Protein AF-A0A1H4L437-F1 (afdb_monomer_lite)

Radius of gyration: 14.59 Å; chains: 1; bounding box: 32×15×45 Å

Foldseek 3Di:
DPQPAQEEEEEDEDADPDDPVVVVVVVVVCCVPPVVNVVCVVSVHHYYYHYHYDHPVVPPD

InterPro domains:
  IPR036102 OsmC/Ohr superfamily [SSF82784] (3-51)

Sequence (61 aa):
MSPHFHDYELTLRVLATAPREALDDLARESEKRCPAINLVRDAGVPLVIHWQFGNVSDDVA

Organism: NCBI:txid640635

Structure (mmCIF, N/CA/C/O backbone):
data_AF-A0A1H4L437-F1
#
_entry.id   AF-A0A1H4L437-F1
#
loop_
_atom_site.group_PDB
_atom_site.id
_atom_site.type_symbol
_atom_site.label_atom_id
_atom_site.label_alt_id
_atom_site.label_comp_id
_atom_site.label_asym_id
_atom_site.label_entity_id
_atom_site.label_seq_id
_atom_site.pdbx_PDB_ins_code
_atom_site.Cartn_x
_atom_site.Cartn_y
_atom_site.Cartn_z
_atom_site.occupancy
_atom_site.B_iso_or_equiv
_atom_site.auth_seq_id
_atom_site.auth_comp_id
_atom_site.auth_asym_id
_atom_site.auth_atom_id
_atom_site.pdbx_PDB_model_num
ATOM 1 N N . MET A 1 1 ? 20.731 -2.675 -20.833 1.00 56.12 1 MET A N 1
ATOM 2 C CA . MET A 1 1 ? 21.204 -2.240 -19.503 1.00 56.12 1 MET A CA 1
ATOM 3 C C . MET A 1 1 ? 20.592 -3.213 -18.512 1.00 56.12 1 MET A C 1
ATOM 5 O O . MET A 1 1 ? 19.382 -3.382 -18.572 1.00 56.12 1 MET A O 1
ATOM 9 N N . SER A 1 2 ? 21.392 -3.942 -17.733 1.00 57.69 2 SER A N 1
ATOM 10 C CA . SER A 1 2 ? 20.838 -4.828 -16.698 1.00 57.69 2 SER A CA 1
ATOM 11 C C . SER A 1 2 ? 20.362 -3.953 -15.532 1.00 57.69 2 SER A C 1
ATOM 13 O O . SER A 1 2 ? 21.098 -3.022 -15.195 1.00 57.69 2 SER A O 1
ATOM 15 N N . PRO A 1 3 ? 19.173 -4.174 -14.946 1.00 62.38 3 PRO A N 1
ATOM 16 C CA . PRO A 1 3 ? 18.747 -3.407 -13.780 1.00 62.38 3 PRO A CA 1
ATOM 17 C C . PRO A 1 3 ? 19.741 -3.625 -12.628 1.00 62.38 3 PRO A C 1
ATOM 19 O O . PRO A 1 3 ? 20.199 -4.742 -12.403 1.00 62.38 3 PRO A O 1
ATOM 22 N N . HIS A 1 4 ? 20.121 -2.545 -11.937 1.00 70.56 4 HIS A N 1
ATOM 23 C CA . HIS A 1 4 ? 21.094 -2.588 -10.833 1.00 70.56 4 HIS A CA 1
ATOM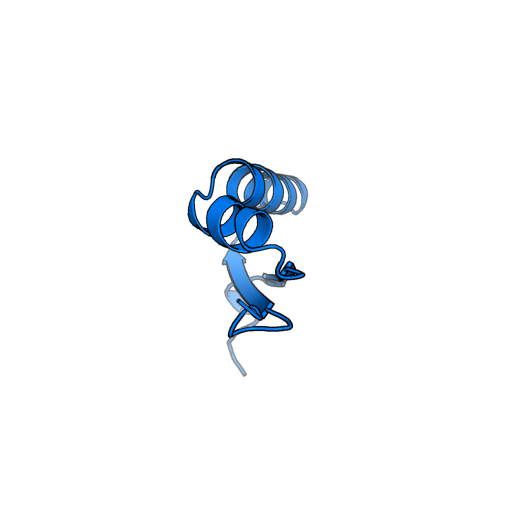 24 C C . HIS A 1 4 ? 20.545 -3.270 -9.571 1.00 70.56 4 HIS A C 1
ATOM 26 O O . HIS A 1 4 ? 21.322 -3.724 -8.736 1.00 70.56 4 HIS A O 1
ATOM 32 N N . PHE A 1 5 ? 19.220 -3.345 -9.451 1.00 69.62 5 PHE A N 1
ATOM 33 C CA . PHE A 1 5 ? 18.512 -4.066 -8.403 1.00 69.62 5 PHE A CA 1
ATOM 34 C C . PHE A 1 5 ? 17.726 -5.199 -9.056 1.00 69.62 5 PHE A C 1
ATOM 36 O O . PHE A 1 5 ? 17.067 -4.988 -10.075 1.00 69.62 5 PHE A O 1
ATOM 43 N N . HIS A 1 6 ? 17.838 -6.400 -8.496 1.00 77.12 6 HIS A N 1
ATOM 44 C CA . HIS A 1 6 ? 17.186 -7.604 -9.016 1.00 77.12 6 HIS A CA 1
ATOM 45 C C . HIS A 1 6 ? 15.932 -7.973 -8.221 1.00 77.12 6 HIS A C 1
ATOM 47 O O . HIS A 1 6 ? 15.041 -8.625 -8.759 1.00 77.12 6 HIS A O 1
ATOM 53 N N . ASP A 1 7 ? 15.854 -7.503 -6.981 1.00 81.62 7 ASP A N 1
ATOM 54 C CA . ASP A 1 7 ? 14.756 -7.649 -6.042 1.00 81.62 7 ASP A CA 1
ATOM 55 C C . ASP A 1 7 ? 14.681 -6.400 -5.147 1.00 81.62 7 ASP A C 1
ATOM 57 O O . ASP A 1 7 ? 15.653 -5.655 -4.981 1.00 81.62 7 ASP A O 1
ATOM 61 N N . TYR A 1 8 ? 13.491 -6.123 -4.618 1.00 87.25 8 TYR A N 1
ATOM 62 C CA . TYR A 1 8 ? 13.295 -5.092 -3.609 1.00 87.25 8 TYR A CA 1
ATOM 63 C C . TYR A 1 8 ? 12.200 -5.513 -2.628 1.00 87.25 8 TYR A C 1
ATOM 65 O O . TYR A 1 8 ? 11.050 -5.746 -3.012 1.00 87.25 8 TYR A O 1
ATOM 73 N N . GLU A 1 9 ? 12.554 -5.550 -1.347 1.00 92.94 9 GLU A N 1
ATOM 74 C CA . GLU A 1 9 ? 11.643 -5.875 -0.252 1.00 92.94 9 GLU A CA 1
ATOM 75 C C . GLU A 1 9 ? 11.538 -4.705 0.730 1.00 92.94 9 GLU A C 1
ATOM 77 O O . GLU A 1 9 ? 12.542 -4.125 1.148 1.00 92.94 9 GLU A O 1
ATOM 82 N N . LEU A 1 10 ? 10.310 -4.371 1.127 1.00 92.06 10 LEU A N 1
ATOM 83 C CA . LEU A 1 10 ? 10.016 -3.325 2.101 1.00 92.06 10 LEU A CA 1
ATOM 84 C C . LEU A 1 10 ? 9.125 -3.880 3.209 1.00 92.06 10 LEU A C 1
ATOM 86 O O . LEU A 1 10 ? 7.995 -4.283 2.958 1.00 92.06 10 LEU A O 1
ATOM 90 N N . THR A 1 11 ? 9.603 -3.845 4.451 1.00 94.94 11 THR A N 1
ATOM 91 C CA . THR A 1 11 ? 8.775 -4.160 5.623 1.00 94.94 11 THR A CA 1
ATOM 92 C C . THR A 1 11 ? 8.338 -2.876 6.311 1.00 94.94 11 THR A C 1
ATOM 94 O O . THR A 1 11 ? 9.170 -2.059 6.701 1.00 94.94 11 THR A O 1
ATOM 97 N N . LEU A 1 12 ? 7.027 -2.710 6.475 1.00 93.88 12 LEU A N 1
ATOM 98 C CA . LEU A 1 12 ? 6.410 -1.575 7.149 1.00 93.88 12 LEU A CA 1
ATOM 99 C C . LEU A 1 12 ? 5.719 -2.061 8.413 1.00 93.88 12 LEU A C 1
ATOM 101 O O . LEU A 1 12 ? 4.782 -2.854 8.345 1.00 93.88 12 LEU A O 1
ATOM 105 N N . ARG A 1 13 ? 6.151 -1.545 9.564 1.00 94.31 13 ARG A N 1
ATOM 106 C CA . ARG A 1 13 ? 5.434 -1.720 10.825 1.00 94.31 13 ARG A CA 1
ATOM 107 C C . ARG A 1 13 ? 4.644 -0.455 11.131 1.00 94.31 13 ARG A C 1
ATOM 109 O O . ARG A 1 13 ? 5.217 0.625 11.236 1.00 94.31 13 ARG A O 1
ATOM 116 N N . VAL A 1 14 ? 3.333 -0.602 11.277 1.00 92.38 14 VAL A N 1
ATOM 117 C CA . VAL A 1 14 ? 2.416 0.490 11.608 1.00 92.38 14 VAL A CA 1
ATOM 118 C C . VAL A 1 14 ? 1.733 0.155 12.924 1.00 92.38 14 VAL A C 1
ATOM 120 O O . VAL A 1 14 ? 1.033 -0.853 13.033 1.00 92.38 14 VAL A O 1
ATOM 123 N N . LEU A 1 15 ? 1.953 1.011 13.920 1.00 92.31 15 LEU A N 1
ATOM 124 C CA . LEU A 1 15 ? 1.314 0.918 15.225 1.00 92.31 15 LEU A CA 1
ATOM 125 C C . LEU A 1 15 ? 0.173 1.928 15.290 1.00 92.31 15 LEU A C 1
ATOM 127 O O . LEU A 1 15 ? 0.410 3.135 15.229 1.00 92.31 15 LEU A O 1
ATOM 131 N N . ALA A 1 16 ? -1.064 1.446 15.380 1.00 89.25 16 ALA A N 1
ATOM 132 C CA . ALA A 1 16 ? -2.234 2.316 15.373 1.00 89.25 16 ALA A CA 1
ATOM 133 C C . ALA A 1 16 ? -3.428 1.674 16.081 1.00 89.25 16 ALA A C 1
ATOM 135 O O . ALA A 1 16 ? -3.713 0.495 15.907 1.00 89.25 16 ALA A O 1
ATOM 136 N N . THR A 1 17 ? -4.179 2.483 16.825 1.00 91.19 17 THR A N 1
ATOM 137 C CA . THR A 1 17 ? -5.482 2.113 17.388 1.00 91.19 17 THR A CA 1
ATOM 138 C C . THR A 1 17 ? -6.579 2.329 16.346 1.00 91.19 17 THR A C 1
ATOM 140 O O . THR A 1 17 ? -7.388 3.249 16.442 1.00 91.19 17 THR A O 1
ATOM 143 N N . ALA A 1 18 ? -6.587 1.489 15.314 1.00 90.69 18 ALA A N 1
ATOM 144 C CA . ALA A 1 18 ? -7.612 1.495 14.276 1.00 90.69 18 ALA A CA 1
ATOM 145 C C . ALA A 1 18 ? -8.128 0.072 14.009 1.00 90.69 18 ALA A C 1
ATOM 147 O O . ALA A 1 18 ? -7.390 -0.897 14.203 1.00 90.69 18 ALA A O 1
ATOM 148 N N . PRO A 1 19 ? -9.385 -0.083 13.555 1.00 93.19 19 PRO A N 1
ATOM 149 C CA . PRO A 1 19 ? -9.893 -1.375 13.115 1.00 93.19 19 PRO A CA 1
ATOM 150 C C . PRO A 1 19 ? -9.046 -1.950 11.978 1.00 93.19 19 PRO A C 1
ATOM 152 O O . PRO A 1 19 ? -8.546 -1.208 11.132 1.00 93.19 19 PRO A O 1
ATOM 155 N N . ARG A 1 20 ? -8.951 -3.282 11.916 1.00 91.00 20 ARG A N 1
ATOM 156 C CA . ARG A 1 20 ? -8.167 -3.986 10.892 1.00 91.00 20 ARG A CA 1
ATOM 157 C C . ARG A 1 20 ? -8.539 -3.573 9.462 1.00 91.00 20 ARG A C 1
ATOM 159 O O . ARG A 1 20 ? -7.646 -3.343 8.660 1.00 91.00 20 ARG A O 1
ATOM 166 N N . GLU A 1 21 ? -9.829 -3.404 9.185 1.00 94.75 21 GLU A N 1
ATOM 167 C CA . GLU A 1 21 ? -10.337 -2.952 7.881 1.00 94.75 21 GLU A CA 1
ATOM 168 C C . GLU A 1 21 ? -9.748 -1.597 7.460 1.00 94.75 21 GLU A C 1
ATOM 170 O O . GLU A 1 21 ? -9.276 -1.447 6.338 1.00 94.75 21 GLU A O 1
ATOM 175 N N . ALA A 1 22 ? -9.683 -0.633 8.383 1.00 95.31 22 ALA A N 1
ATOM 176 C CA . ALA A 1 22 ? -9.111 0.682 8.104 1.00 95.31 22 ALA A CA 1
ATOM 177 C C . ALA A 1 22 ? -7.598 0.611 7.825 1.00 95.31 22 ALA A C 1
ATOM 179 O O . ALA A 1 22 ? -7.069 1.401 7.044 1.00 95.31 22 ALA A O 1
ATOM 180 N N . LEU A 1 23 ? -6.896 -0.337 8.452 1.00 95.06 23 LEU A N 1
ATOM 181 C CA . LEU A 1 23 ? -5.468 -0.572 8.229 1.00 95.06 23 LEU A CA 1
ATOM 182 C C . LEU A 1 23 ? -5.204 -1.274 6.891 1.00 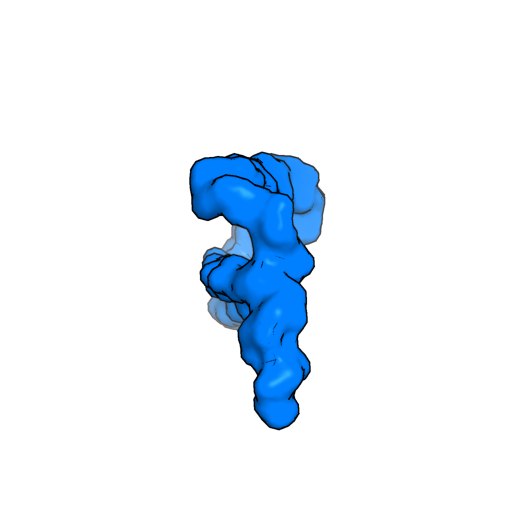95.06 23 LEU A C 1
ATOM 184 O O . LEU A 1 23 ? -4.267 -0.910 6.180 1.00 95.06 23 LEU A O 1
ATOM 188 N N . ASP A 1 24 ? -6.053 -2.227 6.508 1.00 94.94 24 ASP A N 1
ATOM 189 C CA . ASP A 1 24 ? -5.981 -2.867 5.193 1.00 94.94 24 ASP A CA 1
ATOM 190 C C . ASP A 1 24 ? -6.291 -1.856 4.070 1.00 94.94 24 ASP A C 1
ATOM 192 O O . ASP A 1 24 ? -5.600 -1.824 3.047 1.00 94.94 24 ASP A O 1
ATOM 196 N N . ASP A 1 25 ? -7.265 -0.965 4.279 1.00 96.62 25 ASP A N 1
ATOM 197 C CA . ASP A 1 25 ? -7.556 0.144 3.366 1.00 96.62 25 ASP A CA 1
ATOM 198 C C . ASP A 1 25 ? -6.385 1.129 3.260 1.00 96.62 25 ASP A C 1
ATOM 200 O O . ASP A 1 25 ? -6.041 1.560 2.155 1.00 96.62 25 ASP A O 1
ATOM 204 N N . LEU A 1 26 ? -5.731 1.452 4.382 1.00 94.94 26 LEU A N 1
ATOM 205 C CA . LEU A 1 26 ? -4.520 2.274 4.396 1.00 94.94 26 LEU A CA 1
ATOM 206 C C . LEU A 1 26 ? -3.423 1.648 3.528 1.00 94.94 26 LEU A C 1
ATOM 208 O O . LEU A 1 26 ? -2.855 2.352 2.689 1.00 94.94 26 LEU A O 1
ATOM 212 N N . ALA A 1 27 ? -3.134 0.354 3.701 1.00 95.81 27 ALA A N 1
ATOM 213 C CA . ALA A 1 27 ? -2.142 -0.349 2.887 1.00 95.81 27 ALA A CA 1
ATOM 214 C C . ALA A 1 27 ? -2.498 -0.277 1.398 1.00 95.81 27 ALA A C 1
ATOM 216 O O . ALA A 1 27 ? -1.686 0.175 0.587 1.00 95.81 27 ALA A O 1
ATOM 217 N N . ARG A 1 28 ? -3.740 -0.631 1.044 1.00 95.94 28 ARG A N 1
ATOM 218 C CA . ARG A 1 28 ? -4.212 -0.636 -0.347 1.00 95.94 28 ARG A CA 1
ATOM 219 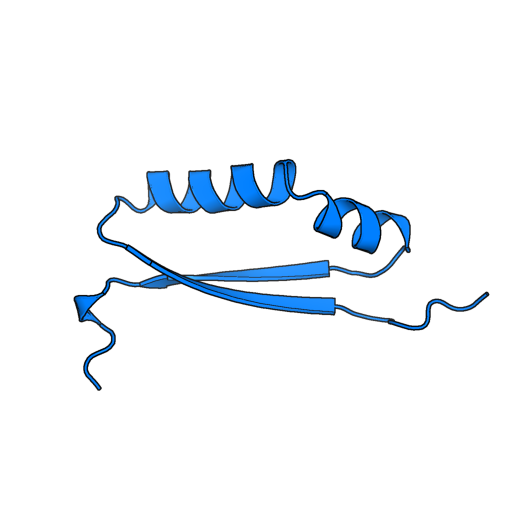C C . ARG A 1 28 ? -4.092 0.737 -1.003 1.00 95.94 28 ARG A C 1
ATOM 221 O O . ARG A 1 28 ? -3.568 0.849 -2.113 1.00 95.94 28 ARG A O 1
ATOM 228 N N . GLU A 1 29 ? -4.580 1.787 -0.346 1.00 96.31 29 GLU A N 1
ATOM 229 C CA . GLU A 1 29 ? -4.547 3.138 -0.913 1.00 96.31 29 GLU A CA 1
ATOM 230 C C . GLU A 1 29 ? -3.128 3.713 -0.955 1.00 96.31 29 GLU A C 1
ATOM 232 O O . GLU A 1 29 ? -2.790 4.425 -1.904 1.00 96.31 29 GLU A O 1
ATOM 237 N N . SER A 1 30 ? -2.274 3.365 0.011 1.00 95.19 30 SER A N 1
ATOM 238 C CA . SER A 1 30 ? -0.855 3.735 -0.010 1.00 95.19 30 SER A CA 1
ATOM 239 C C . SER A 1 30 ? -0.150 3.099 -1.202 1.00 95.19 30 SER A C 1
ATOM 241 O O . SER A 1 30 ? 0.511 3.796 -1.972 1.00 95.19 30 SER A O 1
ATOM 243 N N . GLU A 1 31 ? -0.346 1.797 -1.413 1.00 94.38 31 GLU A N 1
ATOM 244 C CA . GLU A 1 31 ? 0.281 1.078 -2.519 1.00 94.38 31 GLU A CA 1
ATOM 245 C C . GLU A 1 31 ? -0.178 1.574 -3.888 1.00 94.38 31 GLU A C 1
ATOM 247 O O . GLU A 1 31 ? 0.617 1.705 -4.818 1.00 94.38 31 GLU A O 1
ATOM 252 N N . LYS A 1 32 ? -1.467 1.895 -4.008 1.00 93.25 32 LYS A N 1
ATOM 253 C CA . LYS A 1 32 ? -2.063 2.411 -5.240 1.00 93.25 32 LYS A CA 1
ATOM 254 C C . LYS A 1 32 ? -1.563 3.810 -5.605 1.00 93.25 32 LYS A C 1
ATOM 256 O O . LYS A 1 32 ? -1.507 4.143 -6.788 1.00 93.25 32 LYS A O 1
ATOM 261 N N . ARG A 1 33 ? -1.270 4.656 -4.610 1.00 92.31 33 ARG A N 1
ATOM 262 C CA . ARG A 1 33 ? -0.999 6.091 -4.815 1.00 92.31 33 ARG A CA 1
ATOM 263 C C . ARG A 1 33 ? 0.475 6.466 -4.677 1.00 92.31 33 ARG A C 1
ATOM 265 O O . ARG A 1 33 ? 0.828 7.573 -5.070 1.00 92.31 33 ARG A O 1
ATOM 272 N N . CYS A 1 34 ? 1.325 5.589 -4.143 1.00 93.00 34 CYS A N 1
ATOM 273 C CA . CYS A 1 34 ? 2.746 5.866 -3.948 1.00 93.00 34 CYS A CA 1
ATOM 274 C C . CYS A 1 34 ? 3.503 5.918 -5.292 1.00 93.00 34 CYS A C 1
ATOM 276 O O . CYS A 1 34 ? 3.661 4.884 -5.945 1.00 93.00 34 CYS A O 1
ATOM 278 N N . PRO A 1 35 ? 4.050 7.081 -5.705 1.00 92.50 35 PRO A N 1
ATOM 279 C CA . PRO A 1 35 ? 4.775 7.189 -6.971 1.00 92.50 35 PRO A CA 1
ATOM 280 C C . PRO A 1 35 ? 6.035 6.317 -7.013 1.00 92.50 35 PRO A C 1
ATOM 282 O O . PRO A 1 35 ? 6.389 5.799 -8.067 1.00 92.50 35 PRO A O 1
ATOM 285 N N . ALA A 1 36 ? 6.691 6.114 -5.865 1.00 90.69 36 ALA A N 1
ATOM 286 C CA . ALA A 1 36 ? 7.906 5.307 -5.778 1.00 90.69 36 ALA A CA 1
ATOM 287 C C . ALA A 1 36 ? 7.660 3.831 -6.131 1.00 90.69 36 ALA A C 1
ATOM 289 O O . ALA A 1 36 ? 8.513 3.204 -6.752 1.00 90.69 36 ALA A O 1
ATOM 290 N N . ILE A 1 37 ? 6.479 3.295 -5.812 1.00 91.56 37 ILE A N 1
ATOM 291 C CA . ILE A 1 37 ? 6.094 1.926 -6.185 1.00 91.56 37 ILE A CA 1
ATOM 292 C C . ILE A 1 37 ? 6.024 1.783 -7.704 1.00 91.56 37 ILE A C 1
ATOM 294 O O . ILE A 1 37 ? 6.514 0.795 -8.249 1.00 91.56 37 ILE A O 1
ATOM 298 N N . ASN A 1 38 ? 5.463 2.781 -8.391 1.00 89.38 38 ASN A N 1
ATOM 299 C CA . ASN A 1 38 ? 5.407 2.778 -9.850 1.00 89.38 38 ASN A CA 1
ATOM 300 C C . ASN A 1 38 ? 6.812 2.847 -10.449 1.00 89.38 38 ASN A C 1
ATOM 302 O O . ASN A 1 38 ? 7.115 2.056 -11.327 1.00 89.38 38 ASN A O 1
ATOM 306 N N . LEU A 1 39 ? 7.705 3.680 -9.904 1.00 89.00 39 LEU A N 1
ATOM 307 C CA . LEU A 1 39 ? 9.093 3.760 -10.377 1.00 89.00 39 LEU A CA 1
ATOM 308 C C . LEU A 1 39 ? 9.830 2.413 -10.294 1.00 89.00 39 LEU A C 1
ATOM 310 O O . LEU A 1 39 ? 10.522 2.034 -11.236 1.00 89.00 39 LEU A O 1
ATOM 314 N N . VAL A 1 40 ? 9.678 1.680 -9.185 1.00 89.31 40 VAL A N 1
ATOM 315 C CA . VAL A 1 40 ? 10.313 0.360 -9.006 1.00 89.31 40 VAL A CA 1
ATOM 316 C C . VAL A 1 40 ? 9.721 -0.669 -9.976 1.00 89.31 40 VAL A C 1
ATOM 318 O O . VAL A 1 40 ? 10.465 -1.417 -10.611 1.00 89.31 40 VAL A O 1
ATOM 321 N N . ARG A 1 41 ? 8.392 -0.669 -10.148 1.00 86.38 41 ARG A N 1
ATOM 322 C CA . ARG A 1 41 ? 7.699 -1.549 -11.104 1.00 86.38 41 ARG A CA 1
ATOM 323 C C . ARG A 1 41 ? 8.085 -1.247 -12.555 1.00 86.38 41 ARG A C 1
ATOM 325 O O . ARG A 1 41 ? 8.370 -2.178 -13.303 1.00 86.38 41 ARG A O 1
ATOM 332 N N . ASP A 1 42 ? 8.1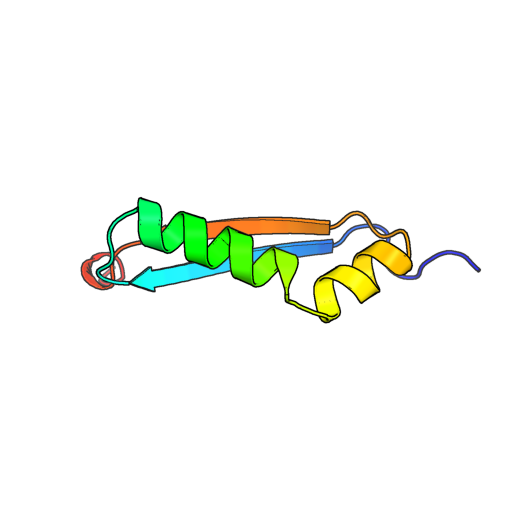47 0.028 -12.934 1.00 88.50 42 ASP A N 1
ATOM 333 C CA . ASP A 1 42 ? 8.515 0.492 -14.279 1.00 88.50 42 ASP A CA 1
ATOM 334 C C . ASP A 1 42 ? 9.975 0.153 -14.621 1.00 88.50 42 ASP A C 1
ATOM 336 O O . ASP A 1 42 ? 10.312 -0.075 -15.783 1.00 88.50 42 ASP A O 1
ATOM 340 N N . ALA A 1 43 ? 10.841 0.050 -13.608 1.00 88.44 43 ALA A N 1
ATOM 341 C CA . ALA A 1 43 ? 12.210 -0.440 -13.753 1.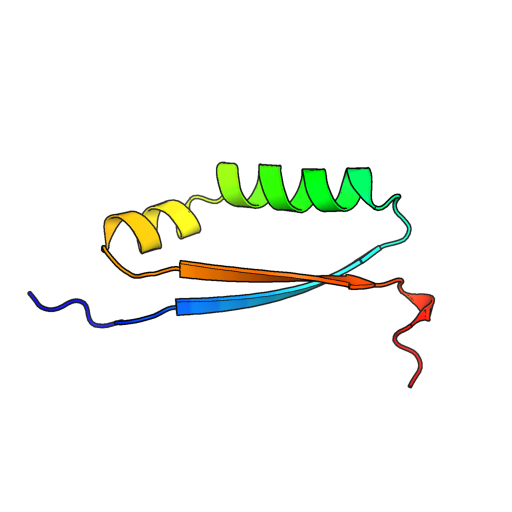00 88.44 43 ALA A CA 1
ATOM 342 C C . ALA A 1 43 ? 12.304 -1.970 -13.949 1.00 88.44 43 ALA A C 1
ATOM 344 O O . ALA A 1 43 ? 13.405 -2.497 -14.119 1.00 88.44 43 ALA A O 1
ATOM 345 N N . GLY A 1 44 ? 11.175 -2.689 -13.927 1.00 88.31 44 GLY A N 1
ATOM 346 C CA . GLY A 1 44 ? 11.117 -4.144 -14.075 1.00 88.31 44 GLY A CA 1
ATOM 347 C C . GLY A 1 44 ? 11.617 -4.911 -12.849 1.00 88.31 44 GLY A C 1
ATOM 348 O O . GLY A 1 44 ? 11.955 -6.087 -12.971 1.00 88.31 44 GLY A O 1
ATOM 349 N N . VAL A 1 45 ? 11.689 -4.257 -11.685 1.00 88.75 45 VAL A N 1
ATOM 350 C CA . VAL A 1 45 ? 12.168 -4.865 -10.440 1.00 88.75 45 VAL A CA 1
ATOM 351 C C . VAL A 1 45 ? 10.981 -5.471 -9.679 1.00 88.75 45 VAL A C 1
ATOM 353 O O . VAL A 1 45 ? 10.008 -4.760 -9.405 1.00 88.75 45 VAL A O 1
ATOM 356 N N . PRO A 1 46 ? 11.025 -6.765 -9.314 1.00 88.00 46 PRO A N 1
ATOM 357 C CA . PRO A 1 46 ? 10.053 -7.363 -8.406 1.00 88.00 46 PRO A CA 1
ATOM 358 C C . PRO A 1 46 ? 10.040 -6.629 -7.059 1.00 88.00 46 PRO A C 1
ATOM 360 O O . PRO A 1 46 ? 11.071 -6.508 -6.400 1.00 88.00 46 PRO A O 1
ATOM 363 N N . LEU A 1 47 ? 8.862 -6.150 -6.659 1.00 89.62 47 LEU A N 1
ATOM 364 C CA . LEU A 1 47 ? 8.636 -5.409 -5.419 1.00 89.62 47 LEU A CA 1
ATOM 365 C C . LEU A 1 47 ? 7.712 -6.209 -4.501 1.00 89.62 47 LEU A C 1
ATOM 367 O O . LEU A 1 47 ? 6.577 -6.505 -4.882 1.00 89.62 47 LEU A O 1
ATOM 371 N N . VAL A 1 48 ? 8.171 -6.480 -3.281 1.00 93.44 48 VAL A N 1
ATOM 372 C CA . VAL A 1 48 ? 7.364 -7.079 -2.212 1.00 93.44 48 VAL A CA 1
ATOM 373 C C . VAL A 1 48 ? 7.254 -6.099 -1.046 1.00 93.44 48 VAL A C 1
ATOM 375 O O . VAL A 1 48 ? 8.257 -5.556 -0.584 1.00 93.44 48 VAL A O 1
ATOM 378 N N . ILE A 1 49 ? 6.029 -5.860 -0.569 1.00 94.94 49 ILE A N 1
ATOM 379 C CA . ILE A 1 49 ? 5.766 -5.014 0.601 1.00 94.94 49 ILE A CA 1
ATOM 380 C C . ILE A 1 49 ? 5.099 -5.860 1.684 1.00 94.94 49 ILE A C 1
ATOM 382 O O . ILE A 1 49 ? 4.041 -6.451 1.472 1.00 94.94 49 ILE A O 1
ATOM 386 N N . HIS A 1 50 ? 5.718 -5.906 2.859 1.00 96.12 50 HIS A N 1
ATOM 387 C CA . HIS A 1 50 ? 5.222 -6.613 4.031 1.00 96.12 50 HIS A CA 1
ATOM 388 C C . HIS A 1 50 ? 4.653 -5.617 5.038 1.00 96.12 50 HIS A C 1
ATOM 390 O O . HIS A 1 50 ? 5.398 -4.925 5.733 1.00 96.12 50 HIS A O 1
ATOM 396 N N . TRP A 1 51 ? 3.328 -5.568 5.143 1.00 96.06 51 TRP A N 1
ATOM 397 C CA . TRP A 1 51 ? 2.642 -4.768 6.152 1.00 96.06 51 TRP A CA 1
ATOM 398 C C . TRP A 1 51 ? 2.488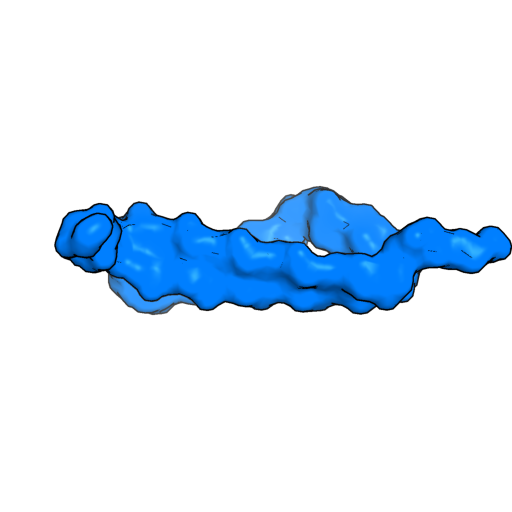 -5.548 7.454 1.00 96.06 51 TRP A C 1
ATOM 400 O O . TRP A 1 51 ? 1.927 -6.643 7.487 1.00 96.06 51 TRP A O 1
ATOM 410 N N . GLN A 1 52 ? 2.966 -4.954 8.539 1.00 95.12 52 GLN A N 1
ATOM 411 C CA . GLN A 1 52 ? 2.829 -5.453 9.895 1.00 95.12 52 GLN A CA 1
ATOM 412 C C . GLN A 1 52 ? 2.041 -4.432 10.709 1.00 95.12 52 GLN A C 1
ATOM 414 O O . GLN A 1 52 ? 2.539 -3.355 11.036 1.00 95.12 52 GLN A O 1
ATOM 419 N N . PHE A 1 53 ? 0.802 -4.781 11.035 1.00 93.44 53 PHE A N 1
ATOM 420 C CA . PHE A 1 53 ? -0.067 -3.959 11.866 1.00 93.44 53 PHE A CA 1
ATOM 421 C C . PHE A 1 53 ? -0.041 -4.467 13.302 1.00 93.44 53 PHE A C 1
ATOM 423 O O . PHE A 1 53 ? -0.315 -5.643 13.542 1.00 93.44 53 PHE A O 1
ATOM 430 N N . GLY A 1 54 ? 0.291 -3.581 14.235 1.00 86.31 54 GLY A N 1
ATOM 431 C CA . GLY A 1 54 ? 0.271 -3.855 15.669 1.00 86.31 54 GLY A CA 1
ATOM 432 C C . GLY A 1 54 ? -0.420 -2.732 16.430 1.00 86.31 54 GLY A C 1
ATOM 433 O O . GLY A 1 54 ? -0.700 -1.667 15.871 1.00 86.31 54 GLY A O 1
ATOM 434 N N . ASN A 1 55 ? -0.681 -2.948 17.715 1.00 76.75 55 ASN A N 1
ATOM 435 C CA . ASN A 1 55 ? -1.108 -1.863 18.585 1.00 76.75 55 ASN A CA 1
ATOM 436 C C . ASN A 1 55 ? 0.118 -1.189 19.201 1.00 76.75 55 ASN A C 1
ATOM 438 O O . ASN A 1 55 ? 1.116 -1.840 19.490 1.00 76.75 55 ASN A O 1
ATOM 442 N N . VAL A 1 56 ? 0.030 0.118 19.470 1.00 65.81 56 VAL A N 1
ATOM 443 C CA . VAL A 1 56 ? 1.080 0.861 20.204 1.00 65.81 56 VAL A CA 1
ATOM 444 C C . VAL A 1 56 ? 1.382 0.212 21.565 1.00 65.81 56 VAL A C 1
ATOM 446 O O . VAL A 1 56 ? 2.498 0.291 22.062 1.00 65.81 56 VAL A O 1
ATOM 449 N N . SER A 1 57 ? 0.400 -0.483 22.140 1.00 63.62 57 SER A N 1
ATOM 450 C CA . SER A 1 57 ? 0.510 -1.254 23.379 1.00 63.62 57 SER A CA 1
ATOM 451 C C . SER A 1 57 ? 1.493 -2.429 23.309 1.00 63.62 57 SER A C 1
ATOM 453 O O . SER A 1 57 ? 1.956 -2.876 24.354 1.00 63.62 57 SER A O 1
ATOM 455 N N . ASP A 1 58 ? 1.780 -2.940 22.109 1.00 62.50 58 ASP A N 1
ATOM 456 C CA . ASP A 1 58 ? 2.555 -4.169 21.897 1.00 62.50 58 ASP A CA 1
ATOM 457 C C . ASP A 1 58 ? 4.071 -3.904 21.773 1.00 62.50 58 ASP A C 1
ATOM 459 O O . ASP A 1 58 ? 4.849 -4.845 21.640 1.00 62.50 58 ASP A O 1
ATOM 463 N N . ASP A 1 59 ? 4.498 -2.634 21.821 1.00 56.12 59 ASP A N 1
ATOM 464 C CA . ASP A 1 59 ? 5.901 -2.200 21.676 1.00 56.12 59 ASP A CA 1
ATOM 465 C C . ASP A 1 59 ? 6.595 -1.937 23.033 1.00 56.12 59 ASP A C 1
ATOM 467 O O . ASP A 1 59 ? 7.672 -1.350 23.092 1.00 56.12 59 ASP A O 1
ATOM 471 N N . VAL A 1 60 ? 5.980 -2.371 24.143 1.00 52.97 60 VAL A N 1
ATOM 472 C CA . VAL A 1 60 ? 6.626 -2.435 25.465 1.00 52.97 60 VAL A CA 1
ATOM 473 C C . VAL A 1 60 ? 7.160 -3.853 25.672 1.00 52.97 60 VAL A C 1
ATOM 475 O O . VAL A 1 60 ? 6.512 -4.689 26.303 1.00 52.97 60 VAL A O 1
ATOM 478 N N . ALA A 1 61 ? 8.337 -4.125 25.111 1.00 47.16 61 ALA A N 1
ATOM 479 C CA . ALA A 1 61 ? 9.151 -5.301 25.408 1.00 47.16 61 ALA A CA 1
ATOM 480 C C . ALA A 1 61 ? 10.621 -4.895 25.543 1.00 47.16 61 ALA A C 1
ATOM 482 O O . ALA A 1 61 ? 11.099 -4.124 24.680 1.00 47.16 61 ALA A O 1
#

pLDDT: mean 85.89, std 12.91, range [47.16, 96.62]

Secondary structure (DSSP, 8-state):
---S-S-EEEEEEEE-SS-HHHHHHHHHHHHHH-HHHHHHHHTT--EEEEEEEE-GGGG--